Protein AF-A0A1I0AVX8-F1 (afdb_monomer_lite)

Foldseek 3Di:
DDPVVVVVVCPDPVNCVVCVQLVVQQVQLCVQLVVVPPHPVSVVSSVVSSVVSSVVVVVVVVVVVD

Radius of gyration: 15.2 Å; chains: 1; bounding box: 28×39×32 Å

pLDDT: mean 82.29, std 9.53, range [52.06, 93.19]

Structure (mmCIF, N/CA/C/O backbone):
data_AF-A0A1I0AVX8-F1
#
_entry.id   AF-A0A1I0AVX8-F1
#
loop_
_atom_site.group_PDB
_atom_site.id
_atom_site.type_symbol
_atom_site.label_atom_id
_atom_site.label_alt_id
_atom_site.label_comp_id
_atom_site.label_a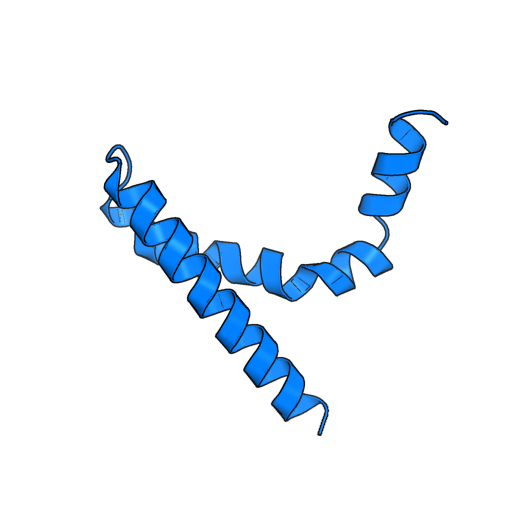sym_id
_atom_site.label_entity_id
_atom_site.label_seq_id
_atom_site.pdbx_PDB_ins_code
_atom_site.Cartn_x
_atom_site.Cartn_y
_atom_site.Cartn_z
_atom_site.occupancy
_atom_site.B_iso_or_equiv
_atom_site.auth_seq_id
_atom_site.auth_comp_id
_atom_site.auth_asym_id
_atom_site.auth_atom_id
_atom_site.pdbx_PDB_model_num
ATOM 1 N N . MET A 1 1 ? -14.783 29.676 3.639 1.00 52.94 1 MET A N 1
ATOM 2 C CA . MET A 1 1 ? -14.104 28.617 4.417 1.00 52.94 1 MET A CA 1
ATOM 3 C C . MET A 1 1 ? -12.702 28.492 3.854 1.00 52.94 1 MET A C 1
ATOM 5 O O . MET A 1 1 ? -12.573 28.375 2.646 1.00 52.94 1 MET A O 1
ATOM 9 N N . GLY A 1 2 ? -11.672 28.723 4.671 1.00 69.31 2 GLY A N 1
ATOM 10 C CA . GLY A 1 2 ? -10.290 28.814 4.194 1.00 69.31 2 GLY A CA 1
ATOM 11 C C . GLY A 1 2 ? -9.627 27.442 4.117 1.00 69.31 2 GLY A C 1
ATOM 12 O O . GLY A 1 2 ? -9.793 26.653 5.040 1.00 69.31 2 GLY A O 1
ATOM 13 N N . PHE A 1 3 ? -8.838 27.213 3.066 1.00 72.62 3 PHE A N 1
ATOM 14 C CA . PHE A 1 3 ? -7.973 26.044 2.818 1.00 72.62 3 PHE A CA 1
ATOM 15 C C . PHE A 1 3 ? -7.265 25.497 4.075 1.00 72.62 3 PHE A C 1
ATOM 17 O O . PHE A 1 3 ? -7.138 24.293 4.277 1.00 72.62 3 PHE A O 1
ATOM 24 N N . TRP A 1 4 ? -6.869 26.393 4.982 1.00 72.44 4 TRP A N 1
ATOM 25 C CA . TRP A 1 4 ? -6.239 26.052 6.257 1.00 72.44 4 TRP A CA 1
ATOM 26 C C . TRP A 1 4 ? -7.140 25.297 7.236 1.00 72.44 4 TRP A C 1
ATOM 28 O O . TR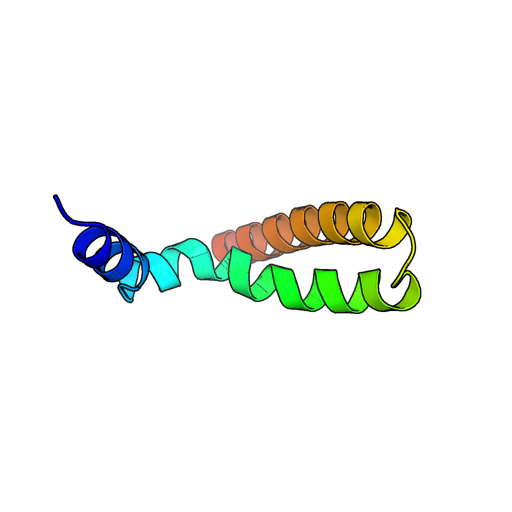P A 1 4 ? -6.630 24.489 8.005 1.00 72.44 4 TRP A O 1
ATOM 38 N N . ASN A 1 5 ? -8.452 25.535 7.224 1.00 71.88 5 ASN A N 1
ATOM 39 C CA . ASN A 1 5 ? -9.396 24.818 8.080 1.00 71.88 5 ASN A CA 1
ATOM 40 C C . ASN A 1 5 ? -9.681 23.408 7.544 1.00 71.88 5 ASN A C 1
ATOM 42 O O . ASN A 1 5 ? -9.768 22.485 8.348 1.00 71.88 5 ASN A O 1
ATOM 46 N N . GLU A 1 6 ? -9.734 23.229 6.220 1.00 68.06 6 GLU A N 1
ATOM 47 C CA . GLU A 1 6 ? -9.867 21.908 5.581 1.00 68.06 6 GLU A CA 1
ATOM 48 C C . GLU A 1 6 ? -8.628 21.040 5.840 1.00 68.06 6 GLU A C 1
ATOM 50 O O . GLU A 1 6 ? -8.752 19.908 6.302 1.00 68.06 6 GLU A O 1
ATOM 55 N N . LEU A 1 7 ? -7.423 21.605 5.682 1.00 67.69 7 LEU A N 1
ATOM 56 C CA . LEU A 1 7 ? -6.172 20.923 6.039 1.00 67.69 7 LEU A CA 1
ATOM 57 C C . LEU A 1 7 ? -6.121 20.535 7.521 1.00 67.69 7 LEU A C 1
ATOM 59 O O . LEU A 1 7 ? -5.656 19.448 7.868 1.00 67.69 7 LEU A O 1
ATOM 63 N N . LYS A 1 8 ? -6.605 21.411 8.413 1.00 69.94 8 LYS A N 1
ATOM 64 C CA . LYS A 1 8 ? -6.647 21.126 9.854 1.00 69.94 8 LYS A CA 1
ATOM 65 C C . LYS A 1 8 ? -7.609 19.987 10.181 1.00 69.94 8 LYS A C 1
ATOM 67 O O . LYS A 1 8 ? -7.295 19.193 11.064 1.00 69.94 8 LYS A O 1
ATOM 72 N N . GLU A 1 9 ? -8.744 19.894 9.486 1.00 66.00 9 GLU A N 1
ATOM 73 C CA . GLU A 1 9 ? -9.686 18.777 9.618 1.00 66.00 9 GLU A CA 1
ATOM 74 C C . GLU A 1 9 ? -9.105 17.463 9.077 1.00 66.00 9 GLU A C 1
ATOM 76 O O . GLU A 1 9 ? -9.202 16.431 9.751 1.00 66.00 9 GLU A O 1
ATOM 81 N N . GLU A 1 10 ? -8.431 17.491 7.924 1.00 64.31 10 GLU A N 1
ATOM 82 C CA . GLU A 1 10 ? -7.765 16.316 7.345 1.00 64.31 10 GLU A CA 1
ATOM 83 C C . GLU A 1 10 ? -6.611 15.792 8.207 1.00 64.31 10 GLU A C 1
ATOM 85 O O . GLU A 1 10 ? -6.394 14.580 8.263 1.00 64.31 10 GLU A O 1
ATOM 90 N N . TRP A 1 11 ? -5.916 16.673 8.930 1.00 66.88 11 TRP A N 1
ATOM 91 C CA . TRP A 1 11 ? -4.834 16.327 9.862 1.00 66.88 11 TRP A CA 1
ATOM 92 C C . TRP A 1 11 ? -5.304 16.039 11.292 1.00 66.88 11 TRP A C 1
ATOM 94 O O . TRP A 1 11 ? -4.492 15.888 12.208 1.00 66.88 11 TRP A O 1
ATOM 104 N N . THR A 1 12 ? -6.611 15.916 11.523 1.00 80.62 12 THR A N 1
ATOM 105 C CA . THR A 1 12 ? -7.093 15.448 12.824 1.00 80.62 12 THR A CA 1
ATOM 106 C C . THR A 1 12 ? -6.718 13.984 13.060 1.00 80.62 12 THR A C 1
ATOM 108 O O . THR A 1 12 ? -6.776 13.139 12.164 1.00 80.62 12 THR A O 1
ATOM 111 N N . TRP A 1 13 ? -6.448 13.629 14.321 1.00 71.81 13 TRP A N 1
ATOM 112 C CA . TRP A 1 13 ? -6.223 12.238 14.744 1.00 71.81 13 TRP A CA 1
ATOM 113 C C . TRP A 1 13 ? -7.331 11.272 14.302 1.00 71.81 13 TRP A C 1
ATOM 115 O O . TRP A 1 13 ? -7.078 10.090 14.071 1.00 71.81 13 TRP A O 1
ATOM 125 N N . LYS A 1 14 ? -8.566 11.769 14.174 1.00 74.69 14 LYS A N 1
ATOM 126 C CA . LYS A 1 14 ? -9.722 10.999 13.704 1.00 74.69 14 LYS A CA 1
ATOM 127 C C . LYS A 1 14 ? -9.607 10.653 12.214 1.00 74.69 14 LYS A C 1
ATOM 129 O O . LYS A 1 14 ? -9.864 9.507 11.848 1.00 74.69 14 LYS A O 1
ATOM 134 N N . SER A 1 15 ? -9.177 11.605 11.384 1.00 75.06 15 SER A N 1
ATOM 135 C CA . SER A 1 15 ? -8.898 11.401 9.957 1.00 75.06 15 SER A CA 1
ATOM 136 C C . SER A 1 15 ? -7.714 10.449 9.748 1.00 75.06 15 SER A C 1
ATOM 138 O O . SER A 1 15 ? -7.833 9.452 9.033 1.00 75.06 15 SER A O 1
ATOM 140 N N . ILE A 1 16 ? -6.622 10.656 10.492 1.00 75.38 16 ILE A N 1
ATOM 141 C CA . ILE A 1 16 ? -5.432 9.792 10.450 1.00 75.38 16 ILE A CA 1
ATOM 142 C C . ILE A 1 16 ? -5.788 8.343 10.812 1.00 75.38 16 ILE A C 1
ATOM 144 O O . ILE A 1 16 ? -5.414 7.416 10.098 1.00 75.38 16 ILE A O 1
ATOM 148 N N . LYS A 1 17 ? -6.578 8.119 11.873 1.00 75.25 17 LYS A N 1
ATOM 149 C CA . LYS A 1 17 ? -7.052 6.771 12.242 1.00 75.25 17 LYS A CA 1
ATOM 150 C C . LYS A 1 17 ? -7.957 6.137 11.182 1.00 75.25 17 LYS A C 1
ATOM 152 O O . LYS A 1 17 ? -7.958 4.912 11.046 1.00 75.25 17 LYS A O 1
ATOM 157 N N . ARG A 1 18 ? -8.735 6.937 10.444 1.00 78.06 18 ARG A N 1
ATOM 158 C CA . ARG A 1 18 ? -9.603 6.444 9.363 1.00 78.06 18 ARG A CA 1
ATOM 159 C C . ARG A 1 18 ? -8.779 5.957 8.172 1.00 78.06 18 ARG A C 1
ATOM 161 O O . ARG A 1 18 ? -9.049 4.870 7.669 1.00 78.06 18 ARG A O 1
ATOM 168 N N . ASN A 1 19 ? -7.760 6.724 7.793 1.00 80.12 19 ASN A N 1
ATOM 169 C CA . ASN A 1 19 ? -6.900 6.452 6.639 1.00 80.12 19 ASN A CA 1
ATOM 170 C C . ASN A 1 19 ? -5.646 5.630 7.001 1.00 80.12 19 ASN A C 1
ATOM 172 O O . ASN A 1 19 ? -4.817 5.359 6.140 1.00 80.12 19 ASN A O 1
ATOM 176 N N . TRP A 1 20 ? -5.509 5.188 8.257 1.00 78.50 20 TRP A N 1
ATOM 177 C CA . TRP A 1 20 ? -4.401 4.347 8.729 1.00 78.50 20 TRP A CA 1
ATOM 178 C C . TRP A 1 20 ? -4.092 3.141 7.824 1.00 78.50 20 TRP A C 1
ATOM 180 O O . TRP A 1 20 ? -2.918 2.931 7.522 1.00 78.50 20 TRP A O 1
ATOM 190 N N . PRO A 1 21 ? -5.090 2.374 7.330 1.00 81.00 21 PRO A N 1
ATOM 191 C CA . PRO A 1 21 ? -4.826 1.273 6.404 1.00 81.00 21 PRO A CA 1
ATOM 192 C C . PRO A 1 21 ? -4.143 1.723 5.114 1.00 81.00 21 PRO A C 1
ATOM 194 O O . PRO A 1 21 ? -3.294 1.007 4.595 1.00 81.00 21 PRO A O 1
ATOM 197 N N . ASP A 1 22 ? -4.494 2.911 4.626 1.00 80.94 22 ASP A N 1
ATOM 198 C CA . ASP A 1 22 ? -3.969 3.459 3.381 1.00 80.94 22 ASP A CA 1
ATOM 199 C C . ASP A 1 22 ? -2.516 3.907 3.586 1.00 80.94 22 ASP A C 1
ATOM 201 O O . ASP A 1 22 ? -1.661 3.573 2.773 1.00 80.94 22 ASP A O 1
ATOM 205 N N . TYR A 1 23 ? -2.193 4.541 4.721 1.00 82.50 23 TYR A N 1
ATOM 206 C CA . TYR A 1 23 ? -0.804 4.873 5.066 1.00 82.50 23 TYR A CA 1
ATOM 207 C C . TYR A 1 23 ? 0.082 3.631 5.222 1.00 82.50 23 TYR A C 1
ATOM 209 O O . TYR A 1 23 ? 1.201 3.602 4.712 1.00 82.50 23 TYR A O 1
ATOM 217 N N . VAL A 1 24 ? -0.421 2.586 5.886 1.00 85.31 24 VAL A N 1
ATOM 218 C CA . VAL A 1 24 ? 0.327 1.333 6.073 1.00 85.31 24 VAL A CA 1
ATOM 219 C C . VAL A 1 24 ? 0.489 0.576 4.751 1.00 85.31 24 VAL A C 1
ATOM 221 O O . VAL A 1 24 ? 1.532 -0.032 4.538 1.00 85.31 24 VAL A O 1
ATOM 224 N N . ALA A 1 25 ? -0.487 0.645 3.837 1.00 87.81 25 ALA A N 1
ATOM 225 C CA . ALA A 1 25 ? -0.425 -0.005 2.525 1.00 87.81 25 ALA A CA 1
ATOM 226 C C . ALA A 1 25 ? 0.611 0.615 1.567 1.00 87.81 25 ALA A C 1
ATOM 228 O O . ALA A 1 25 ? 1.079 -0.074 0.660 1.00 87.81 25 ALA A O 1
ATOM 229 N N . ILE A 1 26 ? 1.006 1.881 1.766 1.00 87.50 26 ILE A N 1
ATOM 230 C CA . ILE A 1 26 ? 2.022 2.547 0.929 1.00 87.50 26 ILE A CA 1
ATOM 231 C C . ILE A 1 26 ? 3.386 1.861 1.056 1.00 87.50 26 ILE A C 1
ATOM 233 O O . ILE A 1 26 ? 4.082 1.710 0.054 1.00 87.50 26 ILE A O 1
ATOM 237 N N . ILE A 1 27 ? 3.761 1.424 2.261 1.00 86.62 27 ILE A N 1
ATOM 238 C CA . ILE A 1 27 ? 5.077 0.830 2.545 1.00 86.62 27 ILE A CA 1
ATOM 239 C C . ILE A 1 27 ? 5.321 -0.450 1.722 1.00 86.62 27 ILE A C 1
ATOM 241 O O . ILE A 1 27 ? 6.263 -0.463 0.929 1.00 86.62 27 ILE A O 1
ATOM 245 N N . PRO A 1 28 ? 4.493 -1.511 1.825 1.00 86.50 28 PRO A N 1
ATOM 246 C CA . PRO A 1 28 ? 4.689 -2.723 1.034 1.00 86.50 28 PRO A CA 1
ATOM 247 C C . PRO A 1 28 ? 4.530 -2.461 -0.468 1.00 86.50 28 PRO A C 1
ATOM 249 O O . PRO A 1 28 ? 5.268 -3.040 -1.261 1.00 86.50 28 PRO A O 1
ATOM 252 N N . ALA A 1 29 ? 3.632 -1.553 -0.871 1.00 87.69 29 ALA A N 1
ATOM 253 C CA . ALA A 1 29 ? 3.486 -1.170 -2.273 1.00 87.69 29 ALA A CA 1
ATOM 254 C C . ALA A 1 29 ? 4.763 -0.539 -2.840 1.00 87.69 29 ALA A C 1
AT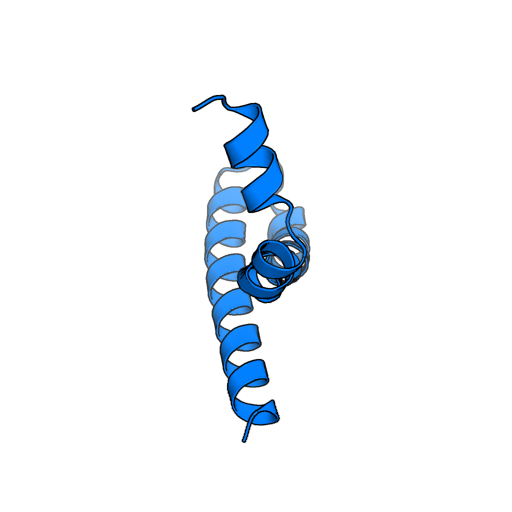OM 256 O O . ALA A 1 29 ? 5.157 -0.849 -3.964 1.00 87.69 29 ALA A O 1
ATOM 257 N N . PHE A 1 30 ? 5.434 0.312 -2.061 1.00 87.94 30 PHE A N 1
ATOM 258 C CA . PHE A 1 30 ? 6.703 0.916 -2.449 1.00 87.94 30 PHE A CA 1
ATOM 259 C C . PHE A 1 30 ? 7.830 -0.120 -2.500 1.00 87.94 30 PHE A C 1
ATOM 261 O O . PHE A 1 30 ? 8.527 -0.187 -3.507 1.00 87.94 30 PHE A O 1
ATOM 268 N N . CYS A 1 31 ? 7.960 -0.974 -1.480 1.00 90.12 31 CYS A N 1
ATOM 269 C CA . CYS A 1 31 ? 8.994 -2.014 -1.436 1.00 90.12 31 CYS A CA 1
ATOM 270 C C . CYS A 1 31 ? 8.907 -2.993 -2.618 1.00 90.12 31 CYS A C 1
ATOM 272 O O . CYS A 1 31 ? 9.926 -3.371 -3.186 1.00 90.12 31 CYS A O 1
ATOM 274 N N . VAL A 1 32 ? 7.698 -3.397 -3.020 1.00 89.25 32 VAL A N 1
ATOM 275 C CA . VAL A 1 32 ? 7.512 -4.330 -4.147 1.00 89.25 32 VAL A CA 1
ATOM 276 C C . VAL A 1 32 ? 7.731 -3.642 -5.497 1.00 89.25 32 VAL A C 1
ATOM 278 O O . VAL A 1 32 ? 8.201 -4.270 -6.446 1.00 89.25 32 VAL A O 1
ATOM 281 N N . ALA A 1 33 ? 7.401 -2.353 -5.597 1.00 90.06 33 ALA A N 1
ATOM 282 C CA . ALA A 1 33 ? 7.571 -1.581 -6.823 1.00 90.06 33 ALA A CA 1
ATOM 283 C C . ALA A 1 33 ? 9.000 -1.043 -7.016 1.00 90.06 33 ALA A C 1
ATOM 285 O O . ALA A 1 33 ? 9.378 -0.762 -8.152 1.00 90.06 33 ALA A O 1
ATOM 286 N N . GLU A 1 34 ? 9.807 -0.924 -5.955 1.00 90.44 34 GLU A N 1
ATOM 287 C CA . GLU A 1 34 ? 11.172 -0.374 -5.979 1.00 90.44 34 GLU A CA 1
ATOM 288 C C . GLU A 1 34 ? 12.074 -0.932 -7.102 1.00 90.44 34 GLU A C 1
ATOM 290 O O . GLU A 1 34 ? 12.704 -0.120 -7.787 1.00 90.44 34 GLU A O 1
ATOM 295 N N . PRO A 1 35 ? 12.087 -2.248 -7.409 1.00 92.25 35 PRO A N 1
ATOM 296 C CA . PRO A 1 35 ? 12.905 -2.800 -8.496 1.00 92.25 35 PRO A CA 1
ATOM 297 C C . PRO A 1 35 ? 12.568 -2.251 -9.890 1.00 92.25 35 PRO A C 1
ATOM 299 O O . PRO A 1 35 ? 13.353 -2.386 -10.823 1.00 92.25 35 PRO A O 1
ATOM 302 N N . TYR A 1 36 ? 11.395 -1.637 -10.050 1.00 90.00 36 TYR A N 1
ATOM 303 C CA . TYR A 1 36 ? 10.883 -1.131 -11.323 1.00 90.00 36 TYR A CA 1
ATOM 304 C C . TYR A 1 36 ? 11.025 0.389 -11.459 1.00 90.00 36 TYR A C 1
ATOM 306 O O . TYR A 1 36 ? 10.501 0.972 -12.415 1.00 90.00 36 TYR A O 1
ATOM 314 N N . ARG A 1 37 ? 11.703 1.049 -10.510 1.00 83.19 37 ARG A N 1
ATOM 315 C CA . ARG A 1 37 ? 11.867 2.507 -10.458 1.00 83.19 37 ARG A CA 1
ATOM 316 C C . ARG A 1 37 ? 12.362 3.071 -11.796 1.00 83.19 37 ARG A C 1
ATOM 318 O O . ARG A 1 37 ? 13.274 2.540 -12.416 1.00 83.19 37 ARG A O 1
ATOM 325 N N . GLY A 1 38 ? 11.738 4.161 -12.246 1.00 85.62 38 GLY A N 1
ATOM 326 C CA . GLY A 1 38 ? 12.047 4.803 -13.532 1.00 85.62 38 GLY A CA 1
ATOM 327 C C . GLY A 1 38 ? 11.343 4.188 -14.748 1.00 85.62 38 GLY A C 1
ATOM 328 O O . GLY A 1 38 ? 11.473 4.714 -15.848 1.00 85.62 38 GLY A O 1
ATOM 329 N N . THR A 1 39 ? 10.556 3.123 -14.570 1.00 91.38 39 THR A N 1
ATOM 330 C CA . THR A 1 39 ? 9.720 2.545 -15.634 1.00 91.38 39 THR A CA 1
ATOM 331 C C . THR A 1 39 ? 8.234 2.750 -15.347 1.00 91.38 39 THR A C 1
ATOM 333 O O . THR A 1 39 ? 7.819 2.826 -14.195 1.00 91.38 39 THR A O 1
ATOM 336 N N . TRP A 1 40 ? 7.393 2.767 -16.385 1.00 89.00 40 TRP A N 1
ATOM 337 C CA . TRP A 1 40 ? 5.929 2.814 -16.228 1.00 89.00 40 TRP A CA 1
ATOM 338 C C . TRP A 1 40 ? 5.373 1.609 -15.442 1.00 89.00 40 TRP A C 1
ATOM 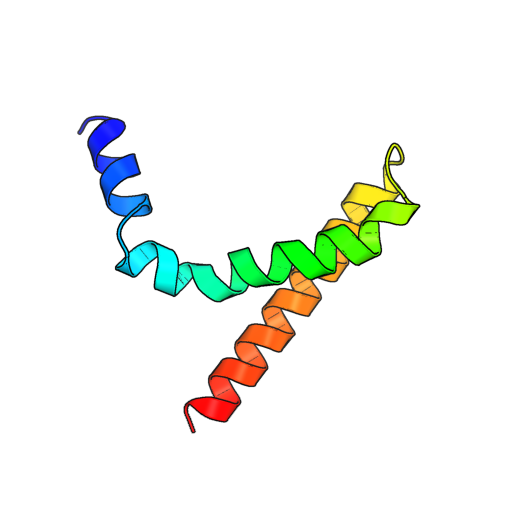340 O O . TRP A 1 40 ? 4.330 1.711 -14.794 1.00 89.00 40 TRP A O 1
ATOM 350 N N . LYS A 1 41 ? 6.105 0.482 -15.442 1.00 86.50 41 LYS A N 1
ATOM 351 C CA . LYS A 1 41 ? 5.779 -0.719 -14.661 1.00 86.50 41 LYS A CA 1
ATOM 352 C C . LYS A 1 41 ? 5.815 -0.453 -13.157 1.00 86.50 41 LYS A C 1
ATOM 354 O O . LYS A 1 41 ? 5.053 -1.091 -12.441 1.00 86.50 41 LYS A O 1
ATOM 359 N N . PHE A 1 42 ? 6.622 0.511 -12.692 1.00 91.44 42 PHE A N 1
ATOM 360 C CA . PHE A 1 42 ? 6.608 0.972 -11.301 1.00 91.44 42 PHE A CA 1
ATOM 361 C C . PHE A 1 42 ? 5.198 1.361 -10.876 1.00 91.44 42 PHE A C 1
ATOM 363 O O . PHE A 1 42 ? 4.689 0.837 -9.895 1.00 91.44 42 PHE A O 1
ATOM 370 N N . PHE A 1 43 ? 4.552 2.241 -11.644 1.00 86.19 43 PHE A N 1
ATOM 371 C CA . PHE A 1 43 ? 3.238 2.765 -11.291 1.00 86.19 43 PHE A CA 1
ATOM 372 C C . PHE A 1 43 ? 2.180 1.659 -11.303 1.00 86.19 43 PHE A C 1
ATOM 374 O O . PHE A 1 43 ? 1.378 1.561 -10.379 1.00 86.19 43 PHE A O 1
ATOM 381 N N . LEU A 1 44 ? 2.232 0.768 -12.299 1.00 93.00 44 LEU A N 1
ATOM 382 C CA . LEU A 1 44 ? 1.316 -0.369 -12.395 1.00 93.00 44 LEU A CA 1
ATOM 383 C C . LEU A 1 44 ? 1.457 -1.322 -11.195 1.00 93.00 44 LEU A C 1
ATOM 385 O O . LEU A 1 44 ? 0.465 -1.664 -10.553 1.00 93.00 44 LEU A O 1
ATOM 389 N N . ILE A 1 45 ? 2.689 -1.730 -10.877 1.00 92.62 45 ILE A N 1
ATOM 390 C CA . ILE A 1 45 ? 2.984 -2.657 -9.776 1.00 92.62 45 ILE A CA 1
ATOM 391 C C . ILE A 1 45 ? 2.675 -2.004 -8.432 1.00 92.62 45 ILE A C 1
ATOM 393 O O . ILE A 1 45 ? 2.094 -2.648 -7.558 1.00 92.62 45 ILE A O 1
ATOM 397 N N . TRP A 1 46 ? 2.982 -0.717 -8.285 1.00 92.38 46 TRP A N 1
ATOM 398 C CA . TRP A 1 46 ? 2.647 0.062 -7.103 1.00 92.38 46 TRP A CA 1
ATOM 399 C C . TRP A 1 46 ? 1.130 0.124 -6.883 1.00 92.38 46 TRP A C 1
ATOM 401 O O . TRP A 1 46 ? 0.671 -0.214 -5.796 1.00 92.38 46 TRP A O 1
ATOM 411 N N . CYS A 1 47 ? 0.333 0.446 -7.911 1.00 91.81 47 CYS A N 1
ATOM 412 C CA . CYS A 1 47 ? -1.130 0.488 -7.806 1.00 91.81 47 CYS A CA 1
ATOM 413 C C . CYS A 1 47 ? -1.737 -0.876 -7.450 1.00 91.81 47 CYS A C 1
ATOM 415 O O . CYS A 1 47 ? -2.580 -0.953 -6.557 1.00 91.81 47 CYS A O 1
ATOM 417 N N . ILE A 1 48 ? -1.307 -1.953 -8.117 1.00 93.19 48 ILE A N 1
ATOM 418 C CA . ILE A 1 48 ? -1.811 -3.308 -7.843 1.00 93.19 48 ILE A CA 1
ATOM 419 C C . ILE A 1 48 ? -1.473 -3.715 -6.407 1.00 93.19 48 ILE A C 1
ATOM 421 O O . ILE A 1 48 ? -2.352 -4.143 -5.657 1.00 93.19 48 ILE A O 1
ATOM 425 N N . THR A 1 49 ? -0.214 -3.537 -6.005 1.00 91.75 49 THR A N 1
ATOM 426 C CA . THR A 1 49 ? 0.246 -3.921 -4.666 1.00 91.75 49 THR A CA 1
ATOM 427 C C . THR A 1 49 ? -0.448 -3.087 -3.592 1.00 91.75 49 THR A C 1
ATOM 429 O O . THR A 1 49 ? -0.903 -3.644 -2.600 1.00 91.75 49 THR A O 1
ATOM 432 N N . PHE A 1 50 ? -0.629 -1.783 -3.817 1.00 91.56 50 PHE A N 1
ATOM 433 C CA . PHE A 1 50 ? -1.361 -0.895 -2.914 1.00 91.56 50 PHE A CA 1
ATOM 434 C C . PHE A 1 50 ? -2.806 -1.357 -2.694 1.00 91.56 50 PHE A C 1
ATOM 436 O O . PHE A 1 50 ? -3.250 -1.471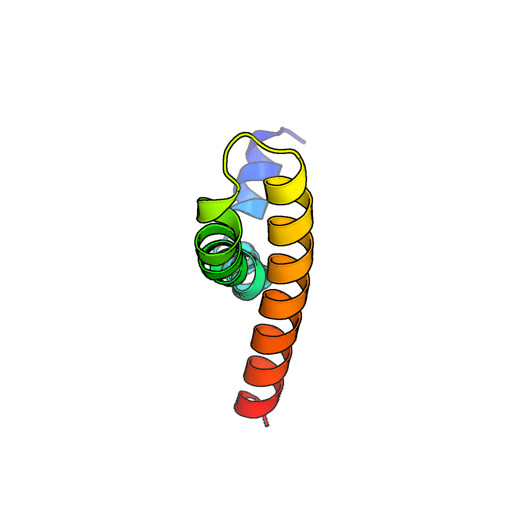 -1.550 1.00 91.56 50 PHE A O 1
ATOM 443 N N . ILE A 1 51 ? -3.530 -1.682 -3.772 1.00 91.06 51 ILE A N 1
ATOM 444 C CA . ILE A 1 51 ? -4.907 -2.184 -3.686 1.00 91.06 51 ILE A CA 1
ATOM 445 C C . ILE A 1 51 ? -4.945 -3.487 -2.878 1.00 91.06 51 ILE A C 1
ATOM 447 O O . ILE A 1 51 ? -5.742 -3.603 -1.945 1.00 91.06 51 ILE A O 1
ATOM 451 N N . ILE A 1 52 ? -4.062 -4.444 -3.180 1.00 91.62 52 ILE A N 1
ATOM 452 C CA . ILE A 1 52 ? -3.999 -5.728 -2.465 1.00 91.62 52 ILE A CA 1
ATOM 453 C C . ILE A 1 52 ? -3.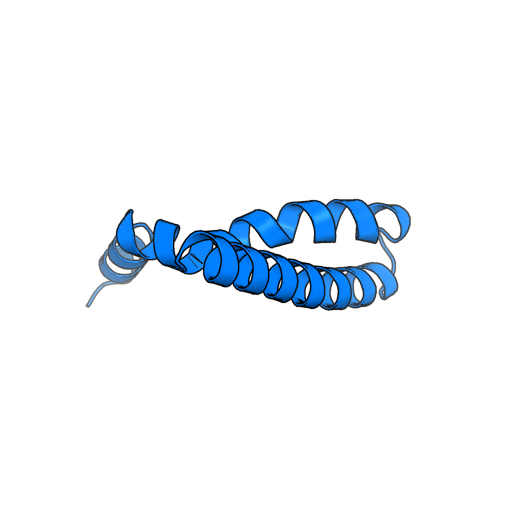683 -5.509 -0.981 1.00 91.62 52 ILE A C 1
ATOM 455 O O . ILE A 1 52 ? -4.404 -6.016 -0.121 1.00 91.62 52 ILE A O 1
ATOM 459 N N . SER A 1 53 ? -2.653 -4.722 -0.658 1.00 90.06 53 SER A N 1
ATOM 460 C CA . SER A 1 53 ? -2.267 -4.424 0.725 1.00 90.06 53 SER A CA 1
ATOM 461 C C . SER A 1 53 ? -3.409 -3.774 1.505 1.00 90.06 53 SER A C 1
ATOM 463 O O . SER A 1 53 ? -3.678 -4.170 2.640 1.00 90.06 53 SER A O 1
ATOM 465 N N . ARG A 1 54 ? -4.149 -2.849 0.883 1.00 85.75 54 ARG A N 1
ATOM 466 C CA . ARG A 1 54 ? -5.335 -2.229 1.482 1.00 85.75 54 ARG A CA 1
ATOM 467 C C . ARG A 1 54 ? -6.406 -3.262 1.833 1.00 85.75 54 ARG A C 1
ATOM 469 O O . ARG A 1 54 ? -6.932 -3.243 2.946 1.00 85.75 54 ARG A O 1
ATOM 476 N N . PHE A 1 55 ? -6.712 -4.182 0.917 1.00 87.69 55 PHE A N 1
ATOM 477 C CA . PHE A 1 55 ? -7.693 -5.241 1.163 1.00 87.69 55 PHE A CA 1
ATOM 478 C C . PHE A 1 55 ? -7.263 -6.189 2.285 1.00 87.69 55 PHE A C 1
ATOM 480 O O . PHE A 1 55 ? -8.085 -6.511 3.143 1.00 87.69 55 PHE A O 1
ATOM 487 N N . VAL A 1 56 ? -5.987 -6.589 2.332 1.00 88.81 56 VAL A N 1
ATOM 488 C CA . VAL A 1 56 ? -5.469 -7.450 3.408 1.00 88.81 56 VAL A CA 1
ATOM 489 C C . VAL A 1 56 ? -5.582 -6.751 4.762 1.00 88.81 56 VAL A C 1
ATOM 491 O O . VAL A 1 56 ? -6.097 -7.340 5.710 1.00 88.81 56 VAL A O 1
ATOM 494 N N . ILE A 1 57 ? -5.179 -5.480 4.864 1.00 87.88 57 ILE A N 1
ATOM 495 C CA . ILE A 1 57 ? -5.252 -4.732 6.128 1.00 87.88 57 ILE A CA 1
ATOM 496 C C . ILE A 1 57 ? -6.706 -4.572 6.589 1.00 87.88 57 ILE A C 1
ATOM 498 O O . ILE A 1 57 ? -7.001 -4.751 7.771 1.00 87.88 57 ILE A O 1
ATOM 502 N N . LEU A 1 58 ? -7.636 -4.280 5.673 1.00 87.00 58 LEU A N 1
ATOM 503 C CA . LEU A 1 58 ? -9.065 -4.219 5.993 1.00 87.00 58 LEU A CA 1
ATOM 504 C C . LEU A 1 58 ? -9.614 -5.580 6.447 1.00 87.00 58 LEU A C 1
ATOM 506 O O . LEU A 1 58 ? -10.392 -5.627 7.401 1.00 87.00 58 LEU A O 1
ATOM 510 N N . ALA A 1 59 ? -9.193 -6.680 5.815 1.00 86.12 59 ALA A N 1
ATOM 511 C CA . ALA A 1 59 ? -9.580 -8.032 6.212 1.00 86.12 59 ALA A CA 1
ATOM 512 C C . ALA A 1 59 ? -9.062 -8.387 7.616 1.00 86.12 59 ALA A C 1
ATOM 514 O O . ALA A 1 59 ? -9.836 -8.850 8.453 1.00 86.12 59 ALA A O 1
ATOM 515 N N . VAL A 1 60 ? -7.791 -8.094 7.913 1.00 86.94 60 VAL A N 1
ATOM 516 C CA . VAL A 1 60 ? -7.188 -8.290 9.243 1.00 86.94 60 VAL A CA 1
ATOM 517 C C . VAL A 1 60 ? -7.901 -7.443 10.294 1.00 86.94 60 VAL A C 1
ATOM 519 O O . VAL A 1 60 ? -8.274 -7.947 11.351 1.00 86.94 60 VAL A O 1
ATOM 522 N N . LYS A 1 61 ? -8.177 -6.170 9.993 1.00 81.56 61 LYS A N 1
ATOM 523 C CA . LYS A 1 61 ? -8.925 -5.286 10.897 1.00 81.56 61 LYS A CA 1
ATOM 524 C C . LYS A 1 61 ? -10.323 -5.833 11.200 1.00 81.56 61 LYS A C 1
ATOM 526 O O . LYS A 1 61 ? -10.776 -5.751 12.338 1.00 81.56 61 LYS A O 1
ATOM 531 N N . LYS A 1 62 ? -10.995 -6.412 10.200 1.00 84.50 62 LYS A N 1
ATOM 532 C CA . LYS A 1 62 ? -12.305 -7.053 10.368 1.00 84.50 62 LYS A CA 1
ATOM 533 C C . LYS A 1 62 ? -12.232 -8.332 11.209 1.00 84.50 62 LYS A C 1
ATOM 535 O O . LYS A 1 62 ? -13.181 -8.608 11.931 1.00 84.50 62 LYS A O 1
ATOM 540 N N . LEU A 1 63 ? -11.135 -9.087 11.126 1.00 85.69 63 LEU A N 1
ATOM 541 C CA . LEU A 1 63 ? -10.906 -10.289 11.936 1.00 85.69 63 LEU A CA 1
ATOM 542 C C . LEU A 1 63 ? -10.635 -9.963 13.410 1.00 85.69 63 LEU A C 1
ATOM 544 O O . LEU A 1 63 ? -11.164 -10.648 14.270 1.00 85.69 63 LEU A O 1
ATOM 548 N N . ILE A 1 64 ? -9.855 -8.918 13.700 1.00 83.25 64 ILE A N 1
ATOM 549 C CA . ILE A 1 64 ? -9.504 -8.520 15.079 1.00 83.25 64 ILE A CA 1
ATOM 550 C C . ILE A 1 64 ? -10.685 -7.863 15.810 1.00 83.25 64 ILE A C 1
ATOM 552 O O . ILE A 1 64 ? -10.773 -7.918 17.030 1.00 83.25 64 ILE A O 1
ATOM 556 N N . SER A 1 65 ? -11.593 -7.213 15.077 1.00 74.31 65 SER A N 1
ATOM 557 C CA . SER A 1 65 ? -12.770 -6.550 15.654 1.00 74.31 65 SER A CA 1
ATOM 558 C C . SER A 1 65 ? -13.957 -7.497 15.904 1.00 74.31 65 SER A C 1
ATOM 560 O O . SER A 1 65 ? -15.054 -7.009 16.189 1.00 74.31 65 SER A O 1
ATOM 562 N N . LYS A 1 66 ? -13.764 -8.808 15.731 1.00 52.06 66 LYS A N 1
ATOM 563 C CA . LYS A 1 66 ? -14.766 -9.862 15.900 1.00 52.06 66 LYS A CA 1
ATOM 564 C C . LYS A 1 66 ? -14.471 -10.648 17.170 1.00 52.06 66 LYS A C 1
ATOM 566 O O . LYS A 1 66 ? -15.457 -11.021 17.836 1.00 52.06 66 LYS A O 1
#

Secondary structure (DSSP, 8-state):
--HHHHHHHHTSHHHHHHHHHHHHHHHHHHHHHGGGTTSHHHHHHHHHHHHHHHHHHHHHHHHHT-

Sequence (66 aa):
MGFWNELKEEWTWKSIKRNWPDYVAIIPAFCVAEPYRGTWKFFLIWCITFIISRFVILAVKKLISK